Protein AF-A0A522V0Z0-F1 (afdb_monomer)

Secondary structure (DSSP, 8-state):
--HHHHHHHHHHHHHHHHHHHHHHHHHHHHHHHHHTS-HHHHHHHHHTT-SPP-HHHHHHHHHHHHHHHHHHHHHHHHHHHHHT-

Mean predicted aligned error: 5.15 Å

Structure (mmCIF, N/CA/C/O backbone):
data_AF-A0A522V0Z0-F1
#
_entry.id   AF-A0A522V0Z0-F1
#
loop_
_atom_site.group_PDB
_atom_site.id
_atom_site.type_symbol
_atom_site.label_atom_id
_atom_site.label_alt_id
_atom_site.label_comp_id
_atom_site.label_asym_id
_atom_site.label_entity_id
_atom_site.label_seq_id
_atom_site.pdbx_PDB_ins_code
_atom_site.Cartn_x
_atom_site.Cartn_y
_atom_site.Cartn_z
_atom_site.occupancy
_atom_site.B_iso_or_equiv
_atom_site.auth_seq_id
_atom_site.auth_comp_id
_atom_site.auth_asym_id
_atom_site.auth_atom_id
_atom_site.pdbx_PDB_model_num
ATOM 1 N N . MET A 1 1 ? 20.242 2.721 -31.686 1.00 49.75 1 MET A N 1
ATOM 2 C CA . MET A 1 1 ? 18.959 2.007 -31.524 1.00 49.75 1 MET A CA 1
ATOM 3 C C . MET A 1 1 ? 18.821 1.733 -30.032 1.00 49.75 1 MET A C 1
ATOM 5 O O . MET A 1 1 ? 19.452 0.811 -29.551 1.00 49.75 1 MET A O 1
ATOM 9 N N . HIS A 1 2 ? 18.156 2.623 -29.286 1.00 58.47 2 HIS A N 1
ATOM 10 C CA . HIS A 1 2 ? 18.074 2.562 -27.812 1.00 58.47 2 HIS A CA 1
ATOM 11 C C . HIS A 1 2 ? 16.758 1.956 -27.300 1.00 58.47 2 HIS A C 1
ATOM 13 O O . HIS A 1 2 ? 16.584 1.761 -26.104 1.00 58.47 2 HIS A O 1
ATOM 19 N N . THR A 1 3 ? 15.820 1.650 -28.196 1.00 59.81 3 THR A N 1
ATOM 20 C CA . THR A 1 3 ? 14.451 1.246 -27.853 1.00 59.81 3 THR A CA 1
ATOM 21 C C . THR A 1 3 ? 14.390 -0.088 -27.093 1.00 59.81 3 THR A C 1
ATOM 23 O O . THR A 1 3 ? 13.582 -0.228 -26.179 1.00 59.81 3 THR A O 1
ATOM 26 N N . ASP A 1 4 ? 15.300 -1.026 -27.383 1.00 64.44 4 ASP A N 1
ATOM 27 C CA . ASP A 1 4 ? 15.406 -2.314 -26.678 1.00 64.44 4 ASP A CA 1
ATOM 28 C C . ASP A 1 4 ? 15.845 -2.169 -25.210 1.00 64.44 4 ASP A C 1
ATOM 30 O O . ASP A 1 4 ? 15.284 -2.812 -24.321 1.00 64.44 4 ASP A O 1
ATOM 34 N N . GLU A 1 5 ? 16.803 -1.282 -24.919 1.00 69.38 5 GLU A N 1
ATOM 35 C CA . GLU A 1 5 ? 17.302 -1.061 -23.553 1.00 69.38 5 GLU A CA 1
ATOM 36 C C . GLU A 1 5 ? 16.226 -0.435 -22.652 1.00 69.38 5 GLU A C 1
ATOM 38 O O . GLU A 1 5 ? 16.073 -0.826 -21.488 1.00 69.38 5 GLU A O 1
ATOM 43 N N . TYR A 1 6 ? 15.425 0.488 -23.202 1.00 73.00 6 TYR A N 1
ATOM 44 C CA . TYR A 1 6 ? 14.293 1.088 -22.493 1.00 73.00 6 TYR A CA 1
ATOM 45 C C . TYR A 1 6 ? 13.172 0.075 -22.236 1.00 73.00 6 TYR A C 1
ATOM 47 O O . TYR A 1 6 ? 12.638 0.033 -21.126 1.00 73.00 6 TYR A O 1
ATOM 55 N N . GLY A 1 7 ? 12.855 -0.786 -23.208 1.00 74.25 7 GLY A N 1
ATOM 56 C CA . GLY A 1 7 ? 11.859 -1.849 -23.045 1.00 74.25 7 GLY A CA 1
ATOM 57 C C . GLY A 1 7 ? 12.243 -2.864 -21.962 1.00 74.25 7 GLY A C 1
ATOM 58 O O . GLY A 1 7 ? 11.418 -3.206 -21.110 1.00 74.25 7 GLY A O 1
ATOM 59 N N . ILE A 1 8 ? 13.509 -3.297 -21.937 1.00 79.00 8 ILE A N 1
ATOM 60 C CA . ILE A 1 8 ? 14.032 -4.223 -20.917 1.00 79.00 8 ILE A CA 1
ATOM 61 C C . ILE A 1 8 ? 14.006 -3.576 -19.528 1.00 79.00 8 ILE A C 1
ATOM 63 O O . ILE A 1 8 ? 13.607 -4.217 -18.552 1.00 79.00 8 ILE A O 1
ATOM 67 N N . THR A 1 9 ? 14.404 -2.306 -19.430 1.00 86.19 9 THR A N 1
ATOM 68 C CA . THR A 1 9 ? 14.412 -1.568 -18.160 1.00 86.19 9 THR A CA 1
ATOM 69 C C . THR A 1 9 ? 12.995 -1.401 -17.615 1.00 86.19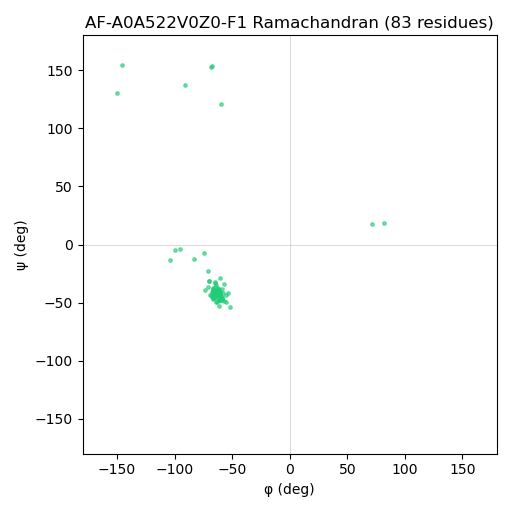 9 THR A C 1
ATOM 71 O O . THR A 1 9 ? 12.733 -1.779 -16.476 1.00 86.19 9 THR A O 1
ATOM 74 N N . LEU A 1 10 ? 12.043 -0.947 -18.435 1.00 85.56 10 LEU A N 1
ATOM 75 C CA . LEU A 1 10 ? 10.648 -0.776 -18.014 1.00 85.56 10 LEU A CA 1
ATOM 76 C C . LEU A 1 10 ? 9.989 -2.093 -17.596 1.00 85.56 10 LEU A C 1
ATOM 78 O O . LEU A 1 10 ? 9.255 -2.122 -16.611 1.00 85.56 10 LEU A O 1
ATOM 82 N N . SER A 1 11 ? 10.286 -3.199 -18.285 1.00 86.00 11 SER A N 1
ATOM 83 C CA . SER A 1 11 ? 9.788 -4.517 -17.882 1.00 86.00 11 SER A CA 1
ATOM 84 C C . SER A 1 11 ? 10.298 -4.934 -16.497 1.00 86.00 11 SER A C 1
ATOM 86 O O . SER A 1 11 ? 9.547 -5.543 -15.733 1.00 86.00 11 SER A O 1
ATOM 88 N N . ARG A 1 12 ? 11.555 -4.618 -16.156 1.00 89.75 12 ARG A N 1
ATOM 89 C CA . ARG A 1 12 ? 12.122 -4.893 -14.826 1.00 89.75 12 ARG A CA 1
ATOM 90 C C . ARG A 1 12 ? 11.477 -4.028 -13.749 1.00 89.75 12 ARG A C 1
ATOM 92 O O . ARG A 1 12 ? 11.109 -4.555 -12.700 1.00 89.75 12 ARG A O 1
ATOM 99 N N . GLU A 1 13 ? 11.279 -2.742 -14.022 1.00 91.25 13 GLU A N 1
ATOM 100 C CA . GLU A 1 13 ? 10.631 -1.816 -13.085 1.00 91.25 13 GLU A CA 1
ATOM 101 C C . GLU A 1 13 ? 9.159 -2.180 -12.835 1.00 91.25 13 GLU A C 1
ATOM 103 O O . GLU A 1 13 ? 8.692 -2.160 -11.692 1.00 91.25 13 GLU A O 1
ATOM 108 N N . LEU A 1 14 ? 8.433 -2.608 -13.873 1.00 91.75 14 LEU A N 1
ATOM 109 C CA . LEU A 1 14 ? 7.074 -3.140 -13.738 1.00 91.75 14 LEU A CA 1
ATOM 110 C C . LEU A 1 14 ? 7.042 -4.373 -12.832 1.00 91.75 14 LEU A C 1
ATOM 112 O O . LEU A 1 14 ? 6.235 -4.429 -11.902 1.00 91.75 14 LEU A O 1
ATOM 116 N N . HIS A 1 15 ? 7.956 -5.321 -13.045 1.00 93.00 15 HIS A N 1
ATOM 117 C CA . HIS A 1 15 ? 8.055 -6.512 -12.206 1.00 93.00 15 HIS A CA 1
ATOM 118 C C . HIS A 1 15 ? 8.395 -6.168 -10.745 1.00 93.00 15 HIS A C 1
ATOM 120 O O . HIS A 1 15 ? 7.811 -6.727 -9.813 1.00 93.00 15 HIS A O 1
ATOM 126 N N . ALA A 1 16 ? 9.299 -5.210 -10.521 1.00 94.00 16 ALA A N 1
ATOM 127 C CA . ALA A 1 16 ? 9.627 -4.727 -9.183 1.00 94.00 16 ALA A CA 1
ATOM 128 C C . ALA A 1 16 ? 8.399 -4.115 -8.488 1.00 94.00 16 ALA A C 1
ATOM 130 O O . ALA A 1 16 ? 8.117 -4.445 -7.330 1.00 94.00 16 ALA A O 1
ATOM 131 N N . CYS A 1 17 ? 7.624 -3.293 -9.204 1.00 93.69 17 CYS A N 1
ATOM 132 C CA . CYS A 1 17 ? 6.372 -2.732 -8.701 1.00 93.69 17 CYS A CA 1
ATOM 133 C C . CYS A 1 17 ? 5.373 -3.832 -8.319 1.00 93.69 17 CYS A C 1
ATOM 135 O O . CYS A 1 17 ? 4.796 -3.784 -7.234 1.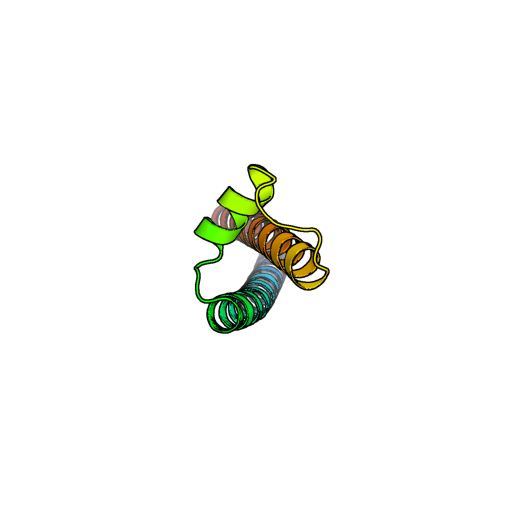00 93.69 17 CYS A O 1
ATOM 137 N N . GLU A 1 18 ? 5.185 -4.847 -9.163 1.00 94.50 18 GLU A N 1
ATOM 138 C CA . GLU A 1 18 ? 4.278 -5.969 -8.887 1.00 94.50 18 GLU A CA 1
ATOM 139 C C . GLU A 1 18 ? 4.687 -6.759 -7.643 1.00 94.50 18 GLU A C 1
ATOM 141 O O . GLU A 1 18 ? 3.845 -7.052 -6.788 1.00 94.50 18 GLU A O 1
ATOM 146 N N . CYS A 1 19 ? 5.980 -7.047 -7.491 1.00 96.12 19 CYS A N 1
ATOM 147 C CA . CYS A 1 19 ? 6.517 -7.709 -6.306 1.00 96.12 19 CYS A CA 1
ATOM 148 C C . CYS A 1 19 ? 6.263 -6.893 -5.029 1.00 96.12 19 CYS A C 1
ATOM 150 O O . CYS A 1 19 ? 5.844 -7.454 -4.011 1.00 96.12 19 CYS A O 1
ATOM 152 N N . LYS A 1 20 ? 6.457 -5.568 -5.073 1.00 96.50 20 LYS A N 1
ATOM 153 C CA . LYS A 1 20 ? 6.180 -4.677 -3.934 1.00 96.50 20 LYS A CA 1
ATOM 154 C C . LYS A 1 20 ? 4.694 -4.605 -3.605 1.00 96.50 20 LYS A C 1
ATOM 156 O O . LYS A 1 20 ? 4.337 -4.784 -2.441 1.00 96.50 20 LYS A O 1
ATOM 161 N N . ILE A 1 21 ? 3.837 -4.426 -4.610 1.00 96.88 21 ILE A N 1
ATOM 162 C CA . ILE A 1 21 ? 2.375 -4.424 -4.453 1.00 96.88 21 ILE A CA 1
ATOM 163 C C . ILE A 1 21 ? 1.922 -5.722 -3.788 1.00 96.88 21 ILE A C 1
ATOM 165 O O . ILE A 1 21 ? 1.234 -5.677 -2.773 1.00 96.88 21 ILE A O 1
ATOM 169 N N . LYS A 1 22 ? 2.378 -6.877 -4.287 1.00 97.56 22 LYS A N 1
ATOM 170 C CA . LYS A 1 22 ? 2.036 -8.187 -3.721 1.00 97.56 22 LYS A CA 1
ATOM 171 C C . LYS A 1 22 ? 2.451 -8.306 -2.254 1.00 97.56 22 LYS A C 1
ATOM 173 O O . LYS A 1 22 ? 1.661 -8.779 -1.440 1.00 97.56 22 LYS A O 1
ATOM 17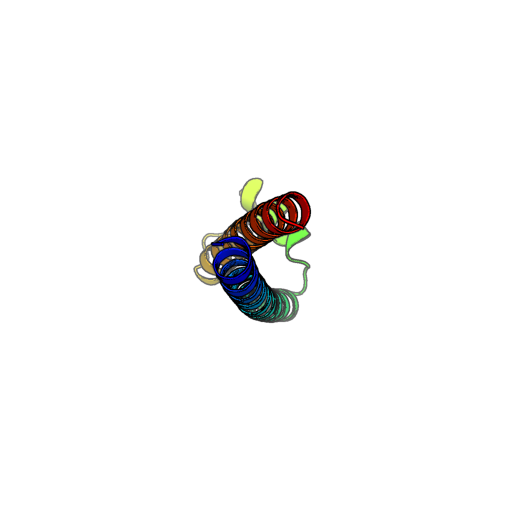8 N N . GLY A 1 23 ? 3.663 -7.868 -1.911 1.00 97.56 23 GLY A N 1
ATOM 179 C CA . GLY A 1 23 ? 4.152 -7.873 -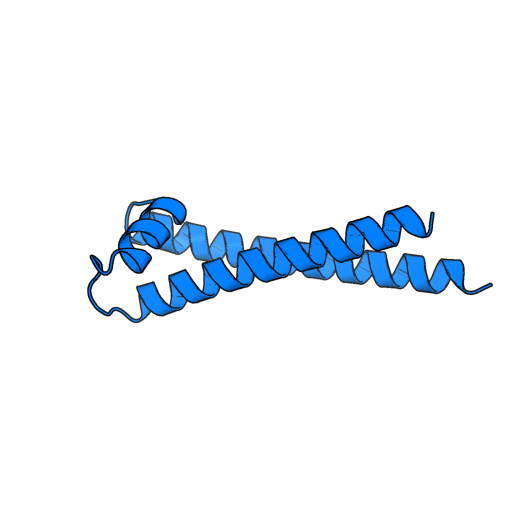0.530 1.00 97.56 23 GLY A CA 1
ATOM 180 C C . GLY A 1 23 ? 3.288 -7.018 0.400 1.00 97.56 23 GLY A C 1
ATOM 181 O O . GLY A 1 23 ? 2.864 -7.493 1.451 1.00 97.56 23 GLY A O 1
ATOM 182 N N . ILE A 1 24 ? 2.964 -5.793 -0.018 1.00 97.19 24 ILE A N 1
ATOM 183 C CA . ILE A 1 24 ? 2.127 -4.871 0.760 1.00 97.19 24 ILE A CA 1
ATOM 184 C C . ILE A 1 24 ? 0.706 -5.423 0.915 1.00 97.19 24 ILE A C 1
ATOM 186 O O . ILE A 1 24 ? 0.183 -5.443 2.026 1.00 97.19 24 ILE A O 1
ATOM 190 N N . THR A 1 25 ? 0.097 -5.943 -0.154 1.00 96.62 25 THR A N 1
ATOM 191 C CA . THR A 1 25 ? -1.240 -6.554 -0.098 1.00 96.62 25 THR A CA 1
ATOM 192 C C . THR A 1 25 ? -1.293 -7.728 0.879 1.00 96.62 25 THR A C 1
ATOM 194 O O . THR A 1 25 ? -2.280 -7.884 1.592 1.00 96.62 25 THR A O 1
ATOM 197 N N . LEU A 1 26 ? -0.243 -8.552 0.958 1.00 97.25 26 LEU A N 1
ATOM 198 C CA . LEU A 1 26 ? -0.183 -9.634 1.944 1.00 97.25 26 LEU A CA 1
ATOM 199 C C . LEU A 1 26 ? -0.103 -9.105 3.380 1.00 97.25 26 LEU A C 1
ATOM 201 O O . LEU A 1 26 ? -0.735 -9.682 4.262 1.00 97.25 26 LEU A O 1
ATOM 205 N N . SER A 1 27 ? 0.645 -8.027 3.618 1.00 96.38 27 SER A N 1
ATOM 206 C CA . SER A 1 27 ? 0.704 -7.378 4.933 1.00 96.38 27 SER A CA 1
ATOM 207 C C . SER A 1 27 ? -0.642 -6.773 5.332 1.00 96.38 27 SER A C 1
ATOM 209 O O . SER A 1 27 ? -1.094 -7.008 6.448 1.00 96.38 27 SER A O 1
ATOM 211 N N . LEU A 1 28 ? -1.329 -6.094 4.408 1.00 96.19 28 LEU A N 1
ATOM 212 C CA . LEU A 1 28 ? -2.680 -5.572 4.635 1.00 96.19 28 LEU A CA 1
ATOM 213 C C . LEU A 1 28 ? -3.659 -6.697 4.987 1.00 96.19 28 LEU A C 1
ATOM 215 O O . LEU A 1 28 ? -4.324 -6.622 6.010 1.00 96.19 28 LEU A O 1
ATOM 219 N N . LYS A 1 29 ? -3.648 -7.811 4.243 1.00 96.50 29 LYS A N 1
ATOM 220 C CA . LYS A 1 29 ? -4.493 -8.979 4.552 1.00 96.50 29 LYS A CA 1
ATOM 221 C C . LYS A 1 29 ? -4.229 -9.597 5.924 1.00 96.50 29 LYS A C 1
ATOM 223 O O . LYS A 1 29 ? -5.122 -10.219 6.496 1.00 96.50 29 LYS A O 1
ATOM 228 N N . LYS A 1 30 ? -3.003 -9.499 6.447 1.00 96.12 30 LYS A N 1
ATOM 229 C CA . LYS A 1 30 ? -2.704 -9.957 7.813 1.00 96.12 30 LYS A CA 1
ATOM 230 C C . LYS A 1 30 ? -3.375 -9.055 8.843 1.00 96.12 30 LYS A C 1
ATOM 232 O O . LYS A 1 30 ? -3.979 -9.580 9.771 1.00 96.12 30 LYS A O 1
ATOM 237 N N . LEU A 1 31 ? -3.317 -7.742 8.640 1.00 95.25 31 LEU A N 1
ATOM 238 C CA . LEU A 1 31 ? -3.960 -6.758 9.510 1.00 95.25 31 LEU A CA 1
ATOM 239 C C . LEU A 1 31 ? -5.490 -6.869 9.443 1.00 95.25 31 LEU A C 1
ATOM 241 O O . LEU A 1 31 ? -6.139 -6.937 10.481 1.00 95.25 31 LEU A O 1
ATOM 245 N N . GLU A 1 32 ? -6.058 -7.043 8.248 1.00 96.56 32 GLU A N 1
ATOM 246 C CA . GLU A 1 32 ? -7.498 -7.288 8.059 1.00 96.56 32 GLU A CA 1
ATOM 247 C C . GLU A 1 32 ? -7.980 -8.497 8.866 1.00 96.56 32 GLU A C 1
ATOM 249 O O . GLU A 1 32 ? -9.003 -8.440 9.543 1.00 96.56 32 GLU A O 1
ATOM 254 N N . ARG A 1 33 ? -7.207 -9.589 8.864 1.00 96.06 33 ARG A N 1
ATOM 255 C CA . ARG A 1 33 ? -7.511 -10.782 9.670 1.00 96.06 33 ARG A CA 1
ATOM 256 C C . ARG A 1 33 ? -7.311 -10.561 11.165 1.00 96.06 33 ARG A C 1
ATOM 258 O O . ARG A 1 33 ? -8.063 -11.127 11.949 1.00 96.06 33 ARG A O 1
ATOM 265 N N . GLN A 1 34 ? -6.295 -9.794 11.553 1.00 95.00 34 GLN A N 1
ATOM 266 C CA . GLN A 1 34 ? -5.992 -9.500 12.955 1.00 95.00 34 GLN A CA 1
ATOM 267 C C . GLN A 1 34 ? -7.102 -8.665 13.603 1.00 95.00 34 GLN A C 1
ATOM 269 O O . GLN A 1 34 ? -7.453 -8.910 14.754 1.00 95.00 34 GLN A O 1
ATOM 274 N N . TYR A 1 35 ? -7.655 -7.703 12.865 1.00 92.88 35 TYR A N 1
ATOM 275 C CA . TYR A 1 35 ? -8.628 -6.741 13.384 1.00 92.88 35 TYR A CA 1
ATOM 276 C C . TYR A 1 35 ? -10.077 -7.014 12.967 1.00 92.88 35 TYR A C 1
ATOM 278 O O . TYR A 1 35 ? -10.994 -6.465 13.571 1.00 92.88 35 TYR A O 1
ATOM 286 N N . GLY A 1 36 ? -10.300 -7.889 11.985 1.00 94.12 36 GLY A N 1
ATOM 287 C CA . GLY A 1 36 ? -11.628 -8.363 11.595 1.00 94.12 36 GLY A CA 1
ATOM 288 C C . GLY A 1 36 ? -12.407 -7.427 10.668 1.00 94.12 36 GLY A C 1
ATOM 289 O O . GLY A 1 36 ? -13.625 -7.557 10.578 1.00 94.12 36 GLY A O 1
ATOM 290 N N . PHE A 1 37 ? -11.743 -6.492 9.988 1.00 92.56 37 PHE A N 1
ATOM 291 C CA . PHE A 1 37 ? -12.363 -5.617 8.989 1.00 92.56 37 PHE A CA 1
ATOM 292 C C . PHE A 1 37 ? -11.405 -5.298 7.842 1.00 92.56 37 PHE A C 1
ATOM 294 O O . PHE A 1 37 ? -10.186 -5.327 8.009 1.00 92.56 37 PHE A O 1
ATOM 301 N N . ASP A 1 38 ? -11.976 -4.990 6.678 1.00 95.56 38 ASP A N 1
ATOM 302 C CA . ASP A 1 38 ? -11.225 -4.684 5.461 1.00 95.56 38 ASP A CA 1
ATOM 303 C C . ASP A 1 38 ? -10.448 -3.364 5.571 1.00 95.56 38 ASP A C 1
ATOM 305 O O . ASP A 1 38 ? -10.856 -2.427 6.267 1.00 95.56 38 ASP A O 1
ATOM 309 N N . THR A 1 39 ? -9.355 -3.251 4.810 1.00 95.12 39 THR A N 1
ATOM 310 C CA . THR A 1 39 ? -8.518 -2.040 4.772 1.00 95.12 39 THR A CA 1
ATOM 311 C C . THR A 1 39 ? -9.316 -0.794 4.375 1.00 95.12 39 THR A C 1
ATOM 313 O O . THR A 1 39 ? -9.052 0.288 4.890 1.00 95.12 39 THR A O 1
ATOM 316 N N . ASP A 1 40 ? -10.323 -0.909 3.508 1.00 94.88 40 ASP A N 1
ATOM 317 C CA . ASP A 1 40 ? -11.151 0.243 3.124 1.00 94.88 40 ASP A CA 1
ATOM 318 C C . ASP A 1 40 ? -11.997 0.768 4.294 1.00 94.88 40 ASP A C 1
ATOM 320 O O . ASP A 1 40 ? -12.123 1.981 4.493 1.00 94.88 40 ASP A O 1
ATOM 324 N N . VAL A 1 41 ? -12.530 -0.142 5.115 1.00 94.75 41 VAL A N 1
ATOM 325 C CA . VAL A 1 41 ? -13.281 0.198 6.332 1.00 94.75 41 VAL A CA 1
ATOM 326 C C . VAL A 1 41 ? -12.345 0.840 7.351 1.00 94.75 41 VAL A C 1
ATOM 328 O O . VAL A 1 41 ? -12.664 1.900 7.894 1.00 94.75 41 VAL A O 1
ATOM 331 N N . PHE A 1 42 ? -11.164 0.245 7.545 1.00 95.19 42 PHE A N 1
ATOM 332 C CA . PHE A 1 42 ? -10.099 0.799 8.376 1.00 95.19 42 PHE A CA 1
ATOM 333 C C . PHE A 1 42 ? -9.770 2.247 7.981 1.00 95.19 42 PHE A C 1
ATOM 335 O O . PHE A 1 42 ? -9.809 3.142 8.822 1.00 95.19 42 PHE A O 1
ATOM 342 N N . VAL A 1 43 ? -9.480 2.494 6.700 1.00 94.50 43 VAL A N 1
ATOM 343 C CA . VAL A 1 43 ? -9.073 3.814 6.193 1.00 94.50 43 VAL A CA 1
ATOM 344 C C . VAL A 1 43 ? -10.167 4.851 6.410 1.00 94.50 43 VAL A C 1
ATOM 346 O O . VAL A 1 43 ? -9.860 5.992 6.760 1.00 94.50 43 VAL A O 1
ATOM 349 N N . LYS A 1 44 ? -11.436 4.474 6.222 1.00 94.44 44 LYS A N 1
ATOM 350 C CA . LYS A 1 44 ? -12.568 5.362 6.492 1.00 94.44 44 LYS A CA 1
ATOM 351 C C . LYS A 1 44 ? -12.604 5.772 7.967 1.00 94.44 44 LYS A C 1
ATOM 353 O O . LYS A 1 44 ? -12.565 6.963 8.258 1.00 94.44 44 LYS A O 1
ATOM 358 N N . MET A 1 45 ? -12.569 4.801 8.879 1.00 92.06 45 MET A N 1
ATOM 359 C CA . MET A 1 45 ? -12.574 5.046 10.328 1.00 92.06 45 MET A CA 1
ATOM 360 C C . MET A 1 45 ? -11.344 5.842 10.796 1.00 92.06 45 MET A C 1
ATOM 362 O O . MET A 1 45 ? -11.449 6.741 11.629 1.00 92.06 45 MET A O 1
ATOM 366 N N . HIS A 1 46 ? -10.169 5.549 10.234 1.00 90.81 46 HIS A N 1
ATOM 367 C CA . HIS A 1 46 ? -8.932 6.268 10.534 1.00 90.81 46 HIS A CA 1
ATOM 368 C C . HIS A 1 46 ? -9.030 7.748 10.134 1.00 90.81 46 HIS A C 1
ATOM 370 O O . HIS A 1 46 ? -8.652 8.625 10.905 1.00 90.81 46 HIS A O 1
ATOM 376 N N . LYS A 1 47 ? -9.584 8.046 8.950 1.00 89.62 47 LYS A N 1
ATOM 377 C CA . LYS A 1 47 ? -9.783 9.425 8.469 1.00 89.62 47 LYS A CA 1
ATOM 378 C C . LYS A 1 47 ? -10.869 10.182 9.232 1.00 89.62 47 LYS A C 1
ATOM 380 O O . LYS A 1 47 ? -10.762 11.393 9.383 1.00 89.62 47 LYS A O 1
ATOM 385 N N . GLU A 1 48 ? -11.891 9.481 9.708 1.00 92.62 48 GLU A N 1
ATOM 386 C CA . GLU A 1 48 ? -12.950 10.045 10.554 1.00 92.62 48 GLU A CA 1
ATOM 387 C C . GLU A 1 48 ? -12.476 10.299 11.999 1.00 92.62 48 GLU A C 1
ATOM 389 O O . GLU A 1 48 ? -13.198 10.910 12.784 1.00 92.62 48 GLU A O 1
ATOM 394 N N . GLY A 1 49 ? -11.263 9.859 12.360 1.00 88.38 49 GLY A N 1
ATOM 395 C CA . GLY A 1 49 ? -10.698 10.034 13.700 1.00 88.38 49 GLY A CA 1
ATOM 396 C C . GLY A 1 49 ? -11.367 9.160 14.763 1.00 88.38 49 GLY A C 1
ATOM 397 O O . GLY A 1 49 ? -11.235 9.426 15.955 1.00 88.38 49 GLY A O 1
ATOM 398 N N . THR A 1 50 ? -12.099 8.118 14.356 1.00 85.00 50 THR A N 1
ATOM 399 C CA . THR A 1 50 ? -12.838 7.237 15.274 1.00 85.00 50 THR A CA 1
ATOM 400 C C . THR A 1 50 ? -11.961 6.143 15.881 1.00 85.00 50 THR A C 1
ATOM 402 O O . THR A 1 50 ? -12.382 5.457 16.812 1.00 85.00 50 THR A O 1
ATOM 405 N N . LEU A 1 51 ? -10.751 5.947 15.350 1.00 85.19 51 LEU A N 1
ATOM 406 C CA . LEU A 1 51 ? -9.786 4.977 15.858 1.00 85.19 51 LEU A CA 1
ATOM 407 C C . LEU A 1 51 ? -8.876 5.620 16.903 1.00 85.19 51 LEU A C 1
ATOM 409 O O . LEU A 1 51 ? -8.395 6.738 16.737 1.00 85.19 51 LEU A O 1
ATOM 413 N N . LYS A 1 52 ? -8.630 4.884 17.988 1.00 82.62 52 LYS A N 1
ATOM 414 C CA . LYS A 1 52 ? -7.639 5.275 18.994 1.00 82.62 52 LYS A CA 1
ATOM 415 C C . LYS A 1 52 ? -6.237 5.183 18.407 1.00 82.62 52 LYS A C 1
ATOM 417 O O . LYS A 1 52 ? -5.990 4.347 17.540 1.00 82.62 52 LYS A O 1
ATOM 422 N N . ASP A 1 53 ? -5.330 5.989 18.945 1.00 82.81 53 ASP A N 1
ATOM 423 C CA . ASP A 1 53 ? -3.925 5.938 18.563 1.00 82.81 53 ASP A CA 1
ATOM 424 C C . ASP A 1 53 ? -3.347 4.543 18.848 1.00 82.81 53 ASP A C 1
ATOM 426 O O . ASP A 1 53 ? -3.427 4.021 19.966 1.00 82.81 53 ASP A O 1
ATOM 430 N N . ASN A 1 54 ? -2.849 3.902 17.796 1.00 89.44 54 ASN A N 1
ATOM 431 C CA . ASN A 1 54 ? -2.300 2.559 17.830 1.00 89.44 54 ASN A CA 1
ATOM 432 C C . ASN A 1 54 ? -1.217 2.462 16.758 1.00 89.44 54 ASN A C 1
ATOM 434 O O . ASN A 1 54 ? -1.451 2.788 15.593 1.00 89.44 54 ASN A O 1
ATOM 438 N N . LYS A 1 55 ? -0.046 1.958 17.150 1.00 89.81 55 LYS A N 1
ATOM 439 C CA . LYS A 1 55 ? 1.077 1.740 16.240 1.00 89.81 55 LYS A CA 1
ATOM 440 C C . LYS A 1 55 ? 0.683 0.892 15.028 1.00 89.81 55 LYS A C 1
ATOM 442 O O . LYS A 1 55 ? 1.035 1.245 13.908 1.00 89.81 55 LYS A O 1
ATOM 447 N N . ASP A 1 56 ? -0.104 -0.158 15.236 1.00 91.69 56 ASP A N 1
ATOM 448 C CA . ASP A 1 56 ? -0.544 -1.044 14.160 1.00 91.69 56 ASP A CA 1
ATOM 449 C C . ASP A 1 56 ? -1.452 -0.303 13.167 1.00 91.69 56 ASP A C 1
ATOM 451 O O . ASP A 1 56 ? -1.406 -0.585 11.975 1.00 91.69 56 ASP A O 1
ATOM 455 N N . PHE A 1 57 ? -2.238 0.683 13.618 1.00 93.19 57 PHE A N 1
ATOM 456 C CA . PHE A 1 57 ? -3.058 1.518 12.733 1.00 93.19 57 PHE A CA 1
ATOM 457 C C . PHE A 1 57 ? -2.213 2.521 11.949 1.00 93.19 57 PHE A C 1
ATOM 459 O O . PHE A 1 57 ? -2.444 2.701 10.755 1.00 93.19 57 PHE A O 1
ATOM 466 N N . ALA A 1 58 ? -1.194 3.118 12.571 1.00 91.62 58 ALA A N 1
ATOM 467 C CA . ALA A 1 58 ? -0.240 3.959 11.853 1.00 91.62 58 ALA A CA 1
ATOM 468 C C . ALA A 1 58 ? 0.498 3.156 10.763 1.00 91.62 58 ALA A C 1
ATOM 470 O O . ALA A 1 58 ? 0.575 3.593 9.611 1.00 91.62 58 ALA A O 1
ATOM 471 N N . ASP A 1 59 ? 0.960 1.947 11.095 1.00 93.25 59 ASP A N 1
ATOM 472 C CA . ASP A 1 59 ? 1.616 1.038 10.153 1.00 93.25 59 ASP A CA 1
ATOM 473 C C . ASP A 1 59 ? 0.646 0.572 9.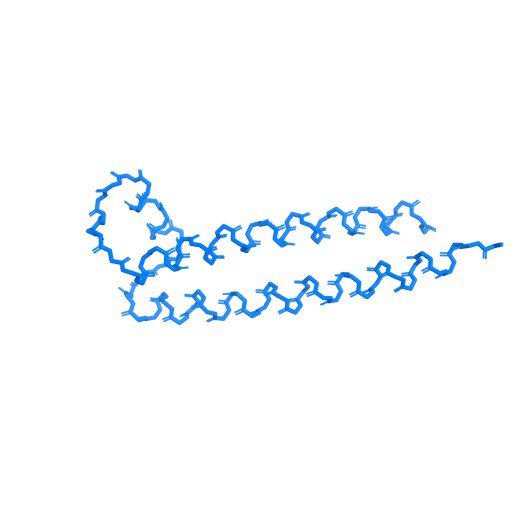049 1.00 93.25 59 ASP A C 1
ATOM 475 O O . ASP A 1 59 ? 1.010 0.554 7.870 1.00 93.25 59 ASP A O 1
ATOM 479 N N . TRP A 1 60 ? -0.611 0.261 9.386 1.00 96.00 60 TRP A N 1
ATOM 480 C CA . TRP A 1 60 ? -1.649 -0.107 8.414 1.00 96.00 60 TRP A CA 1
ATOM 481 C C . TRP A 1 60 ? -1.929 1.032 7.435 1.00 96.00 60 TRP A C 1
ATOM 483 O O . TRP A 1 60 ? -1.929 0.823 6.218 1.00 96.00 60 TRP A O 1
ATOM 493 N N . TYR A 1 61 ? -2.110 2.253 7.936 1.00 95.19 61 TYR A N 1
ATOM 494 C CA . TYR A 1 61 ? -2.341 3.420 7.090 1.00 95.19 61 TYR A CA 1
ATOM 495 C C . TYR A 1 61 ? -1.132 3.701 6.189 1.00 95.19 61 TYR A C 1
ATOM 497 O O . TYR A 1 61 ? -1.294 3.923 4.987 1.00 95.19 61 TYR A O 1
ATOM 505 N N . GLY A 1 62 ? 0.087 3.569 6.720 1.00 95.62 62 GLY A N 1
ATOM 506 C CA . GLY A 1 62 ? 1.319 3.671 5.939 1.00 95.62 62 GLY A CA 1
ATOM 507 C C . GLY A 1 62 ? 1.419 2.617 4.830 1.00 95.62 62 GLY A C 1
ATOM 508 O O . GLY A 1 62 ? 1.802 2.934 3.700 1.00 95.62 62 GLY A O 1
ATOM 509 N N . LEU A 1 63 ? 1.028 1.368 5.102 1.00 96.56 63 LEU A N 1
ATOM 510 C CA . LEU A 1 63 ? 0.957 0.306 4.092 1.00 96.56 63 LEU A CA 1
ATOM 511 C C . LEU A 1 63 ? -0.081 0.620 3.009 1.00 96.56 63 LEU A C 1
ATOM 513 O O . LEU A 1 63 ? 0.204 0.421 1.828 1.00 96.56 63 LEU A O 1
ATOM 517 N N . TYR A 1 64 ? -1.250 1.141 3.384 1.00 97.00 64 TYR A N 1
ATOM 518 C CA . TYR A 1 64 ? -2.283 1.566 2.439 1.00 97.00 64 TYR A CA 1
ATOM 519 C C . TYR A 1 64 ? -1.791 2.697 1.521 1.00 97.00 64 TYR A C 1
ATOM 521 O O . TYR A 1 64 ? -1.916 2.611 0.296 1.00 97.00 64 TYR A O 1
ATOM 529 N N . GLU A 1 65 ? -1.163 3.735 2.077 1.00 96.94 65 GLU A N 1
ATOM 530 C CA . GLU A 1 65 ? -0.579 4.814 1.275 1.00 96.94 65 GLU A CA 1
ATOM 531 C C . GLU A 1 65 ? 0.533 4.307 0.354 1.00 96.94 65 GLU A C 1
ATOM 533 O O . GLU A 1 65 ? 0.591 4.674 -0.822 1.00 96.94 65 GLU A O 1
ATOM 538 N N . SER A 1 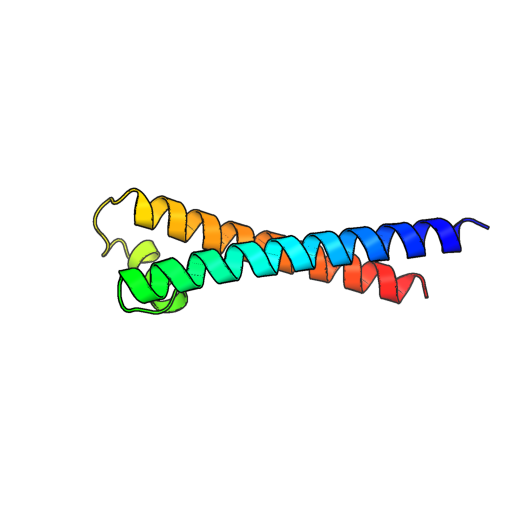66 ? 1.396 3.427 0.864 1.00 96.50 66 SER A N 1
ATOM 539 C CA . SER A 1 66 ? 2.458 2.799 0.079 1.00 96.50 66 SER A CA 1
ATOM 540 C C . SER A 1 66 ? 1.883 1.992 -1.088 1.00 96.50 66 SER A C 1
ATOM 542 O O . SER A 1 66 ? 2.345 2.140 -2.221 1.00 96.50 66 SER A O 1
ATOM 544 N N . LEU A 1 67 ? 0.823 1.208 -0.857 1.00 96.81 67 LEU A N 1
ATOM 545 C CA . LEU A 1 67 ? 0.131 0.458 -1.906 1.00 96.81 67 LEU A CA 1
ATOM 546 C C . LEU A 1 67 ? -0.361 1.385 -3.023 1.00 96.81 67 LEU A C 1
ATOM 548 O O . LEU A 1 67 ? -0.089 1.123 -4.195 1.00 96.81 67 LEU A O 1
ATOM 552 N N . ASN A 1 68 ? -1.029 2.485 -2.666 1.00 95.94 68 ASN A N 1
ATOM 553 C CA . ASN A 1 68 ? -1.537 3.459 -3.633 1.00 95.94 68 ASN A CA 1
ATOM 554 C C . ASN A 1 68 ? -0.412 4.079 -4.471 1.00 95.94 68 ASN A C 1
ATOM 556 O O . ASN A 1 68 ? -0.546 4.216 -5.691 1.00 95.94 68 ASN A O 1
ATOM 560 N N . ARG A 1 69 ? 0.722 4.409 -3.841 1.00 96.81 69 ARG A N 1
ATOM 561 C CA . ARG A 1 69 ? 1.902 4.951 -4.532 1.00 96.81 69 ARG A CA 1
ATOM 562 C C . ARG A 1 69 ? 2.479 3.946 -5.524 1.00 96.81 69 ARG A C 1
ATOM 564 O O . ARG A 1 69 ? 2.653 4.290 -6.690 1.00 96.81 69 ARG A O 1
ATOM 571 N N . TRP A 1 70 ? 2.705 2.699 -5.108 1.00 96.25 70 TRP A N 1
ATOM 572 C CA . TRP A 1 70 ? 3.234 1.656 -5.996 1.00 96.25 70 TRP A CA 1
ATOM 573 C C . TRP A 1 70 ? 2.272 1.304 -7.134 1.00 96.25 70 TRP A C 1
ATOM 575 O O . TRP A 1 70 ? 2.707 1.089 -8.263 1.00 96.25 70 TRP A O 1
ATOM 585 N N . GLN A 1 71 ? 0.961 1.295 -6.884 1.00 95.44 71 GLN A N 1
ATOM 586 C CA . GLN A 1 71 ? -0.042 1.103 -7.935 1.00 95.44 71 GLN A CA 1
ATOM 587 C C . GLN A 1 71 ? -0.077 2.264 -8.936 1.00 95.44 71 GLN A C 1
ATOM 589 O O . GLN A 1 71 ? -0.286 2.033 -10.128 1.00 95.44 71 GLN A O 1
ATOM 594 N N . SER A 1 72 ? 0.109 3.504 -8.477 1.00 95.62 72 SER A N 1
ATOM 595 C CA . SER A 1 72 ? 0.243 4.672 -9.357 1.00 95.62 72 SER A CA 1
ATOM 596 C C . SER A 1 72 ? 1.518 4.591 -10.197 1.00 95.62 72 SER A C 1
ATOM 598 O O . SER A 1 72 ? 1.461 4.738 -11.415 1.00 95.62 72 SER A O 1
ATOM 600 N N . LEU A 1 73 ? 2.651 4.257 -9.576 1.00 93.75 73 LEU A N 1
ATOM 601 C CA . LEU A 1 73 ? 3.928 4.106 -10.269 1.00 93.75 73 LEU A CA 1
ATOM 602 C C . LEU A 1 73 ? 3.878 2.993 -11.325 1.00 93.75 73 LEU A C 1
ATOM 604 O O . LEU A 1 73 ? 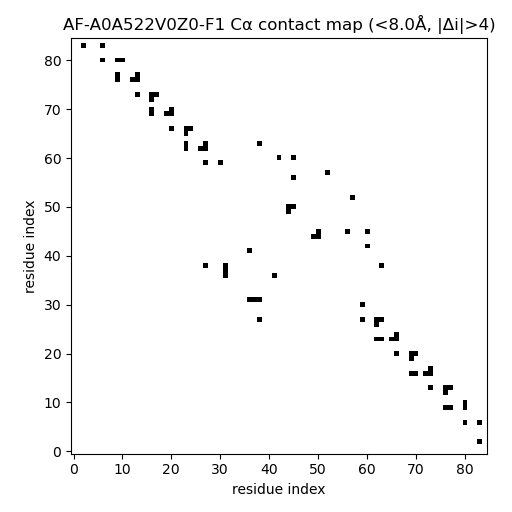4.293 3.196 -12.462 1.00 93.75 73 LEU A O 1
ATOM 608 N N . ARG A 1 74 ? 3.279 1.843 -10.990 1.00 94.81 74 ARG A N 1
ATOM 609 C CA . ARG A 1 74 ? 3.058 0.753 -11.949 1.00 94.81 74 ARG A CA 1
ATOM 610 C C . ARG A 1 74 ? 2.237 1.213 -13.153 1.00 94.81 74 ARG A C 1
ATOM 612 O O . ARG A 1 74 ? 2.553 0.826 -14.272 1.00 94.81 74 ARG A O 1
ATOM 619 N N . ARG A 1 75 ? 1.188 2.018 -12.936 1.00 93.44 75 ARG A N 1
ATOM 620 C CA . ARG A 1 75 ? 0.369 2.572 -14.027 1.00 93.44 75 ARG A CA 1
ATOM 621 C C . ARG A 1 75 ? 1.198 3.468 -14.943 1.00 93.44 75 ARG A C 1
ATOM 623 O O . ARG A 1 75 ? 1.164 3.256 -16.147 1.00 93.44 75 ARG A O 1
ATOM 630 N N . GLN A 1 76 ? 2.007 4.359 -14.375 1.00 92.31 76 GLN A N 1
ATOM 631 C CA . GLN A 1 76 ? 2.900 5.231 -15.145 1.00 92.31 76 GLN A CA 1
ATOM 632 C C . GLN A 1 76 ? 3.906 4.426 -15.981 1.00 92.31 76 GLN A C 1
ATOM 634 O O . GLN A 1 76 ? 4.041 4.665 -17.177 1.00 92.31 76 GLN A O 1
ATOM 639 N N . TYR A 1 77 ? 4.569 3.422 -15.396 1.00 90.62 77 TYR A N 1
ATOM 640 C CA . TYR A 1 77 ? 5.490 2.567 -16.157 1.00 90.62 77 TYR A CA 1
ATOM 641 C C . TYR A 1 77 ? 4.790 1.752 -17.240 1.00 90.62 77 TYR A C 1
ATOM 643 O O . TYR A 1 77 ? 5.355 1.546 -18.310 1.00 90.62 77 TYR A O 1
ATOM 651 N N . HIS A 1 78 ? 3.562 1.306 -16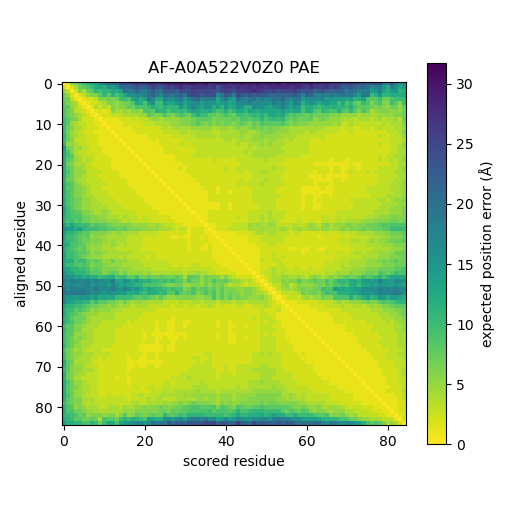.985 1.00 88.75 78 HIS A N 1
ATOM 652 C CA . HIS A 1 78 ? 2.778 0.569 -17.965 1.00 88.75 78 HIS A CA 1
ATOM 653 C C . HIS A 1 78 ? 2.392 1.469 -19.146 1.00 88.75 78 HIS A C 1
ATOM 655 O O . HIS A 1 78 ? 2.568 1.069 -20.291 1.00 88.75 78 HIS A O 1
ATOM 661 N N . GLU A 1 79 ? 1.934 2.695 -18.888 1.00 90.44 79 GLU A N 1
ATOM 662 C CA . GLU A 1 79 ? 1.643 3.692 -19.927 1.00 90.44 79 GLU A CA 1
ATOM 663 C C . GLU A 1 79 ? 2.884 4.008 -20.770 1.00 90.44 79 GLU A C 1
ATOM 665 O O . GLU A 1 79 ? 2.820 3.936 -21.995 1.00 90.44 79 GLU A O 1
ATOM 670 N N . LEU A 1 80 ? 4.031 4.258 -20.130 1.00 87.62 80 LEU A N 1
ATOM 671 C CA . LEU A 1 80 ? 5.301 4.498 -20.825 1.00 87.62 80 LEU A CA 1
ATOM 672 C C . LEU A 1 80 ? 5.731 3.302 -21.681 1.00 87.62 80 LEU A C 1
ATOM 674 O O . LEU A 1 80 ? 6.193 3.484 -22.803 1.00 87.62 80 LEU A O 1
ATOM 678 N N . TYR A 1 81 ? 5.558 2.079 -21.178 1.00 83.69 81 TYR A N 1
ATOM 679 C CA . TYR A 1 81 ? 5.887 0.865 -21.922 1.00 83.69 81 TYR A CA 1
ATOM 680 C C . TYR A 1 81 ? 5.022 0.703 -23.180 1.00 83.69 81 TYR A C 1
ATOM 682 O O . TYR A 1 81 ? 5.544 0.339 -24.230 1.00 83.69 81 TYR A O 1
ATOM 690 N N . HIS A 1 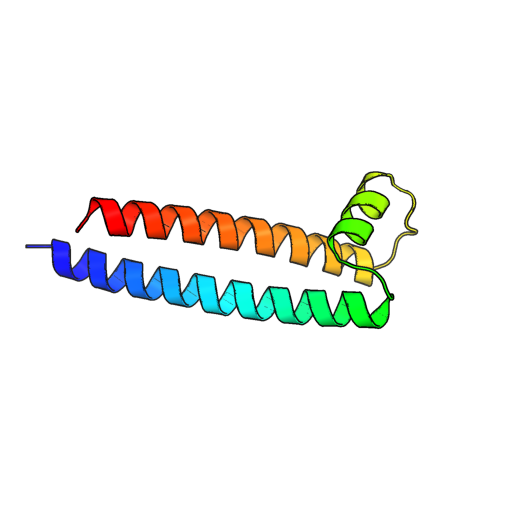82 ? 3.724 1.016 -23.103 1.00 81.56 82 HIS A N 1
ATOM 691 C CA . HIS A 1 82 ? 2.829 0.976 -24.270 1.00 81.56 82 HIS A CA 1
ATOM 692 C C . HIS A 1 82 ? 3.109 2.083 -25.283 1.00 81.56 82 HIS A C 1
ATOM 694 O O . HIS A 1 82 ? 2.914 1.860 -26.469 1.00 81.56 82 HIS A O 1
ATOM 700 N N . MET A 1 83 ? 3.578 3.256 -24.851 1.00 82.50 83 MET A N 1
ATOM 701 C CA . MET A 1 83 ? 3.949 4.345 -25.767 1.00 82.50 83 MET A CA 1
ATOM 702 C C . MET A 1 83 ? 5.235 4.066 -26.559 1.00 82.50 83 MET A C 1
ATOM 704 O O . MET A 1 83 ? 5.459 4.689 -27.593 1.00 82.50 83 MET A O 1
ATOM 708 N N . LEU A 1 84 ? 6.100 3.178 -26.061 1.00 74.19 84 LEU A N 1
ATOM 709 C CA . LEU A 1 84 ? 7.399 2.856 -26.662 1.00 74.19 84 LEU A CA 1
ATOM 710 C C . LEU A 1 84 ? 7.373 1.622 -27.577 1.00 74.19 84 LEU A C 1
ATOM 712 O O . LEU A 1 84 ? 8.405 1.292 -28.166 1.00 74.19 84 LEU A O 1
ATOM 716 N N . ARG A 1 85 ? 6.232 0.935 -27.667 1.00 62.03 85 ARG A N 1
ATOM 717 C CA . ARG A 1 85 ? 6.029 -0.279 -28.462 1.00 62.03 85 ARG A CA 1
ATOM 718 C C . ARG A 1 85 ? 5.231 0.020 -29.724 1.00 62.03 85 ARG A C 1
ATOM 720 O O . ARG A 1 85 ? 5.548 -0.622 -30.749 1.00 62.03 85 ARG A O 1
#

pLDDT: mean 89.72, std 9.83, range [49.75, 97.56]

Nearest PDB structures (foldseek):
  6jx6-assembly1_A  TM=4.052E-01  e=2.141E+00  Homo sapiens
  7tvb-assembly1_A  TM=4.106E-01  e=3.791E+00  Homo sapiens

Radius of gyration: 16.86 Å; Cα contacts (8 Å, |Δi|>4): 43; chains: 1; bounding box: 32×21×50 Å

Foldseek 3Di:
DCLVVLLVVLVVLLVVLVVLLVVLVVVQVVVCVVPVHHLVVLVVCVVVVVDDDDPVSVVSVVSVVVNVVSVVVSVVSVVVSVVSD

Solvent-accessible surface area (backbone atoms only — not comparable to full-atom values): 4793 Å² total; per-residue (Å²): 138,64,66,66,62,52,52,54,50,43,54,50,52,42,50,51,31,52,54,51,43,53,53,42,52,54,52,51,54,51,51,22,65,74,72,71,48,53,68,69,59,50,52,50,39,54,74,70,62,75,55,76,96,44,72,67,55,55,52,50,51,51,45,52,54,48,41,53,51,40,54,49,50,37,49,52,46,49,54,54,51,62,75,74,107

Sequence (85 aa):
MHTDEYGITLSRELHACECKIKGITLSLKKLERQYGFDTDVFVKMHKEGTLKDNKDFADWYGLYESLNRWQSLRRQYHELYHMLR